Protein AF-A0ABD2NMY2-F1 (afdb_monomer_lite)

Structure (mmCIF, N/CA/C/O backbone):
data_AF-A0ABD2NMY2-F1
#
_entry.id   AF-A0ABD2NMY2-F1
#
loop_
_atom_site.group_PDB
_atom_site.id
_atom_site.type_symbol
_atom_site.label_atom_id
_atom_site.label_alt_id
_atom_site.label_comp_id
_atom_site.label_asym_id
_atom_site.label_entity_id
_atom_site.label_seq_id
_atom_site.pdbx_PDB_ins_code
_atom_site.Cartn_x
_atom_site.Cartn_y
_atom_site.Cartn_z
_atom_site.occupancy
_atom_site.B_iso_or_equiv
_atom_site.auth_seq_id
_atom_site.auth_comp_id
_atom_site.auth_asym_id
_atom_site.auth_atom_id
_atom_site.pdbx_PDB_model_num
ATOM 1 N N . MET A 1 1 ? 7.199 -6.694 5.967 1.00 90.06 1 MET A N 1
ATOM 2 C CA . MET A 1 1 ? 6.811 -5.860 7.119 1.00 90.06 1 MET A CA 1
ATOM 3 C C . MET A 1 1 ? 5.355 -6.122 7.453 1.00 90.06 1 MET A C 1
ATOM 5 O O . MET A 1 1 ? 4.578 -6.347 6.533 1.00 90.06 1 MET A O 1
ATOM 9 N N . CYS A 1 2 ? 4.999 -6.107 8.736 1.00 94.06 2 CYS A N 1
ATOM 10 C CA . CYS A 1 2 ? 3.601 -6.186 9.160 1.00 94.06 2 CYS A CA 1
ATOM 11 C C . CYS A 1 2 ? 3.061 -4.772 9.392 1.00 94.06 2 CYS A C 1
ATOM 13 O O . CYS A 1 2 ? 3.765 -3.955 9.986 1.00 94.06 2 CYS A O 1
ATOM 15 N N . VAL A 1 3 ? 1.845 -4.497 8.932 1.00 94.62 3 VAL A N 1
ATOM 16 C CA . VAL A 1 3 ? 1.207 -3.177 9.001 1.00 94.62 3 VAL A CA 1
ATOM 17 C C . VAL A 1 3 ? -0.121 -3.301 9.737 1.00 94.62 3 VAL A C 1
ATOM 19 O O . VAL A 1 3 ? -0.862 -4.259 9.532 1.00 94.62 3 VAL A O 1
ATOM 22 N N . LEU A 1 4 ? -0.394 -2.346 10.621 1.00 94.44 4 LEU A N 1
ATOM 23 C CA . LEU A 1 4 ? -1.688 -2.195 11.272 1.00 94.44 4 LEU A CA 1
ATOM 24 C C . LEU A 1 4 ? -2.001 -0.706 11.349 1.00 94.44 4 LEU A C 1
ATOM 26 O O . LEU A 1 4 ? -1.320 0.022 12.074 1.00 94.44 4 LEU A O 1
ATOM 30 N N . PHE A 1 5 ? -3.026 -0.269 10.630 1.00 93.06 5 PHE A N 1
ATOM 31 C CA . PHE A 1 5 ? -3.571 1.071 10.795 1.00 93.06 5 PHE A CA 1
ATOM 32 C C . PHE A 1 5 ? -4.859 1.014 11.605 1.00 93.06 5 PHE A C 1
ATOM 34 O O . PHE A 1 5 ? -5.707 0.158 11.343 1.00 93.06 5 PHE A O 1
ATOM 41 N N . PRO A 1 6 ? -5.030 1.904 12.597 1.00 92.25 6 PRO A N 1
ATOM 42 C CA . PRO A 1 6 ? -6.319 2.048 13.244 1.00 92.25 6 PRO A CA 1
ATOM 43 C C . PRO A 1 6 ? -7.352 2.580 12.228 1.00 92.25 6 PRO A C 1
ATOM 45 O O . PRO A 1 6 ? -6.978 3.338 11.330 1.00 92.25 6 PRO A O 1
ATOM 48 N N . PRO A 1 7 ? -8.645 2.233 12.367 1.00 87.75 7 PRO A N 1
ATOM 49 C CA . PRO A 1 7 ? -9.697 2.714 11.465 1.00 87.75 7 PRO A CA 1
ATOM 50 C C . PRO A 1 7 ? -9.818 4.241 11.372 1.00 87.75 7 PRO A C 1
ATOM 52 O O . PRO A 1 7 ? -10.335 4.759 10.390 1.00 87.75 7 PRO A O 1
ATOM 55 N N . ASP A 1 8 ? -9.360 4.958 12.398 1.00 89.06 8 ASP A N 1
ATOM 56 C CA . ASP A 1 8 ? -9.360 6.415 12.516 1.00 89.06 8 ASP A CA 1
ATOM 57 C C . ASP A 1 8 ? -7.948 7.016 12.401 1.00 89.06 8 ASP A C 1
ATOM 59 O O . ASP A 1 8 ? -7.656 8.060 12.995 1.00 89.06 8 ASP A O 1
ATOM 63 N N . ILE A 1 9 ? -7.054 6.363 11.644 1.00 90.75 9 ILE A N 1
ATOM 64 C CA . ILE A 1 9 ? -5.721 6.904 11.366 1.00 90.75 9 ILE A CA 1
ATOM 65 C C . ILE A 1 9 ? -5.826 8.324 10.799 1.00 90.75 9 ILE A C 1
ATOM 67 O O . ILE A 1 9 ? -6.599 8.614 9.886 1.00 90.75 9 ILE A O 1
ATOM 71 N N . LYS A 1 10 ? -5.037 9.240 11.360 1.00 90.94 10 LYS A N 1
ATOM 72 C CA . LYS A 1 10 ? -5.000 10.627 10.895 1.00 90.94 10 LYS A CA 1
ATOM 73 C C . LYS A 1 10 ? -4.226 10.700 9.586 1.00 90.94 10 LYS A C 1
ATOM 75 O O . LYS A 1 10 ? -3.159 10.097 9.484 1.00 90.94 10 LYS A O 1
ATOM 80 N N . SER A 1 11 ? -4.682 11.531 8.646 1.00 90.00 11 SER A N 1
ATOM 81 C CA . SER A 1 11 ? -4.021 11.697 7.343 1.00 90.00 11 SER A CA 1
ATOM 82 C C . SER A 1 11 ? -2.529 12.006 7.478 1.00 90.00 11 SER A C 1
ATOM 84 O O . SER A 1 11 ? -1.717 11.393 6.805 1.00 90.00 11 SER A O 1
ATOM 86 N N . ASN A 1 12 ? -2.130 12.873 8.416 1.00 92.31 12 ASN A N 1
ATOM 87 C CA . ASN A 1 12 ? -0.713 13.193 8.617 1.00 92.31 12 ASN A CA 1
ATOM 88 C C . ASN A 1 12 ? 0.129 11.982 9.060 1.00 92.31 12 ASN A C 1
ATOM 90 O O . ASN A 1 12 ? 1.268 11.838 8.621 1.00 92.31 12 ASN A O 1
ATOM 94 N N . ASP A 1 13 ? -0.415 11.117 9.919 1.00 93.31 13 ASP A N 1
ATOM 95 C CA . ASP A 1 13 ? 0.285 9.912 10.383 1.00 93.31 13 ASP A CA 1
ATOM 96 C C . ASP A 1 13 ? 0.390 8.882 9.250 1.00 93.31 13 ASP A C 1
ATOM 98 O O . ASP A 1 13 ? 1.432 8.250 9.078 1.00 93.31 13 ASP A O 1
ATOM 102 N N . PHE A 1 14 ? -0.664 8.771 8.436 1.00 92.38 14 PHE A N 1
ATOM 103 C CA . PHE A 1 14 ? -0.681 7.950 7.230 1.00 92.38 14 PHE A CA 1
ATOM 104 C C . PHE A 1 14 ? 0.369 8.409 6.206 1.00 92.38 14 PHE A C 1
ATOM 106 O O . PHE A 1 14 ? 1.211 7.613 5.803 1.00 92.38 14 PHE A O 1
ATOM 113 N N . LEU A 1 15 ? 0.390 9.698 5.853 1.00 93.69 15 LEU A N 1
ATOM 114 C CA . LEU A 1 15 ? 1.367 10.263 4.914 1.00 93.69 15 LEU A CA 1
ATOM 115 C C . LEU A 1 15 ? 2.801 10.126 5.432 1.00 93.69 15 LEU A C 1
ATOM 117 O O . LEU A 1 15 ? 3.682 9.668 4.710 1.00 93.69 15 LEU A O 1
ATOM 121 N N . THR A 1 16 ? 3.019 10.406 6.720 1.00 95.88 16 THR A N 1
ATOM 122 C CA . THR A 1 16 ? 4.330 10.215 7.356 1.00 95.88 16 THR A CA 1
ATOM 123 C C . THR A 1 16 ? 4.802 8.763 7.240 1.00 95.88 16 THR A C 1
ATOM 125 O O . THR A 1 16 ? 5.985 8.514 7.009 1.00 95.88 16 THR A O 1
ATOM 128 N N . TYR A 1 17 ? 3.898 7.792 7.393 1.00 95.50 17 TYR A N 1
ATOM 129 C CA . TYR A 1 17 ? 4.227 6.386 7.186 1.00 95.50 17 TYR A CA 1
ATOM 130 C C . TYR A 1 17 ? 4.639 6.104 5.731 1.00 95.50 17 TYR A C 1
ATOM 132 O O . TYR A 1 17 ? 5.669 5.461 5.521 1.00 95.50 17 TYR A O 1
ATOM 140 N N . LEU A 1 18 ? 3.889 6.595 4.736 1.00 95.62 18 LEU A N 1
ATOM 141 C CA . LEU A 1 18 ? 4.213 6.391 3.316 1.00 95.62 18 LEU A CA 1
ATOM 142 C C . LEU A 1 18 ? 5.588 6.975 2.953 1.00 95.62 18 LEU A C 1
ATOM 144 O O . LEU A 1 18 ? 6.390 6.301 2.298 1.00 95.62 18 LEU A O 1
ATOM 148 N N . ASP A 1 19 ? 5.906 8.172 3.449 1.00 97.00 19 ASP A N 1
ATOM 149 C CA . ASP A 1 19 ? 7.202 8.830 3.242 1.00 97.00 19 ASP A CA 1
ATOM 150 C C . ASP A 1 19 ? 8.360 8.038 3.862 1.00 97.00 19 ASP A C 1
ATOM 152 O O . ASP A 1 19 ? 9.420 7.858 3.251 1.00 97.00 19 ASP A O 1
ATOM 156 N N . GLN A 1 20 ? 8.162 7.531 5.083 1.00 96.81 20 GLN A N 1
ATOM 157 C CA . GLN A 1 20 ? 9.161 6.721 5.780 1.00 96.81 20 GLN A CA 1
ATOM 158 C C . GLN A 1 20 ? 9.416 5.394 5.067 1.00 96.81 20 GLN A C 1
ATOM 160 O O . GLN A 1 20 ? 10.570 4.976 4.948 1.00 96.81 20 GLN A O 1
ATOM 165 N N . VAL A 1 21 ? 8.360 4.734 4.584 1.00 96.81 21 VAL A N 1
ATOM 166 C CA . VAL A 1 21 ? 8.486 3.487 3.825 1.00 96.81 21 VAL A CA 1
ATOM 167 C C . VAL A 1 21 ? 9.205 3.730 2.504 1.00 96.81 21 VAL A C 1
ATOM 169 O O . VAL A 1 21 ? 10.147 3.001 2.198 1.00 96.81 21 VAL A O 1
ATOM 172 N N . THR A 1 22 ? 8.829 4.780 1.774 1.00 97.19 22 THR A N 1
ATOM 173 C CA . THR A 1 22 ? 9.482 5.161 0.513 1.00 97.19 22 THR A CA 1
ATOM 174 C C . THR A 1 22 ? 10.971 5.414 0.734 1.00 97.19 22 THR A C 1
ATOM 176 O O . THR A 1 22 ? 11.814 4.764 0.123 1.00 97.19 22 THR A O 1
ATOM 179 N N . SER A 1 23 ? 11.312 6.242 1.725 1.00 97.88 23 SER A N 1
ATOM 180 C CA . SER A 1 23 ? 12.707 6.522 2.087 1.00 97.88 23 SER A CA 1
ATOM 181 C C . SER A 1 23 ? 13.478 5.254 2.475 1.00 97.88 23 SER A C 1
ATOM 183 O O . SER A 1 23 ? 14.663 5.108 2.176 1.00 97.88 23 SER A O 1
ATOM 185 N N . PHE A 1 24 ? 12.825 4.310 3.159 1.00 96.44 24 PHE A N 1
ATOM 186 C CA . PHE A 1 24 ? 13.436 3.039 3.536 1.00 96.44 24 PHE A CA 1
ATOM 187 C C . PHE A 1 24 ? 13.710 2.130 2.326 1.00 96.44 24 PHE A C 1
ATOM 189 O O . PHE A 1 24 ? 14.750 1.459 2.304 1.00 96.44 24 PHE A O 1
ATOM 196 N N . MET A 1 25 ? 12.802 2.108 1.347 1.00 97.25 25 MET A N 1
ATOM 197 C CA . MET A 1 25 ? 12.932 1.346 0.103 1.00 97.25 25 MET A CA 1
ATOM 198 C C . MET A 1 25 ? 13.977 1.959 -0.836 1.00 97.25 25 MET A C 1
ATOM 200 O O . MET A 1 25 ? 14.791 1.220 -1.386 1.00 97.25 25 MET A O 1
ATOM 204 N N . ASP A 1 26 ? 14.048 3.288 -0.930 1.00 97.06 26 ASP A N 1
ATOM 205 C CA . ASP A 1 26 ? 15.047 4.007 -1.737 1.00 97.06 26 ASP A CA 1
ATOM 206 C C . ASP A 1 26 ? 16.488 3.694 -1.306 1.00 97.06 26 ASP A C 1
ATOM 208 O O . ASP A 1 26 ? 17.408 3.630 -2.123 1.00 97.06 26 ASP A O 1
ATOM 212 N N . LEU A 1 27 ? 16.701 3.426 -0.014 1.00 97.75 27 LEU A N 1
ATOM 213 C CA . LEU A 1 27 ? 17.997 2.995 0.516 1.00 97.75 27 LEU A CA 1
ATOM 214 C C . LEU A 1 27 ? 18.363 1.545 0.138 1.00 97.75 27 LEU A C 1
ATOM 216 O O . LEU A 1 27 ? 19.481 1.108 0.418 1.00 97.75 27 LEU A O 1
ATOM 220 N N . ARG A 1 28 ? 17.429 0.780 -0.440 1.00 96.94 28 ARG A N 1
ATOM 221 C CA . ARG A 1 28 ? 17.525 -0.664 -0.719 1.00 96.94 28 ARG A CA 1
ATOM 222 C C . ARG A 1 28 ? 16.861 -1.031 -2.061 1.00 96.94 28 ARG A C 1
ATOM 224 O O . ARG A 1 28 ? 15.981 -1.889 -2.101 1.00 96.94 28 ARG A O 1
ATOM 231 N N . PRO A 1 29 ? 17.302 -0.446 -3.187 1.00 95.00 29 PRO A N 1
ATOM 232 C CA . PRO A 1 29 ? 16.608 -0.585 -4.472 1.00 95.00 29 PRO A CA 1
ATOM 233 C C . PRO A 1 29 ? 16.645 -2.004 -5.066 1.00 95.00 29 PRO A C 1
ATOM 235 O O . PRO A 1 29 ? 15.895 -2.300 -5.989 1.00 95.00 29 PRO A O 1
ATOM 238 N N . ALA A 1 30 ? 17.529 -2.880 -4.576 1.00 95.62 30 ALA A N 1
ATOM 239 C CA . ALA A 1 30 ? 17.646 -4.264 -5.039 1.00 95.62 30 ALA A CA 1
ATOM 240 C C . ALA A 1 30 ? 16.857 -5.269 -4.179 1.00 95.62 30 ALA A C 1
ATOM 242 O O . ALA A 1 30 ? 16.798 -6.450 -4.526 1.00 95.62 30 ALA A O 1
ATOM 243 N N . ASP A 1 31 ? 16.282 -4.823 -3.060 1.00 96.81 31 ASP A N 1
ATOM 244 C CA . ASP A 1 31 ? 15.583 -5.705 -2.136 1.00 96.81 31 ASP A CA 1
ATOM 245 C C . ASP A 1 31 ? 14.141 -5.959 -2.591 1.00 96.81 31 ASP A C 1
ATOM 247 O O . ASP A 1 31 ? 13.468 -5.125 -3.204 1.00 96.81 31 ASP A O 1
ATOM 251 N N . MET A 1 32 ? 13.647 -7.144 -2.241 1.00 96.44 32 MET A N 1
ATOM 252 C CA . MET A 1 32 ? 12.245 -7.506 -2.406 1.00 96.44 32 MET A CA 1
ATOM 253 C C . MET A 1 32 ? 11.501 -7.214 -1.108 1.00 96.44 32 MET A C 1
ATOM 255 O O . MET A 1 32 ? 11.873 -7.697 -0.035 1.00 96.44 32 MET A O 1
ATOM 259 N N . PHE A 1 33 ? 10.418 -6.458 -1.213 1.00 97.00 33 PHE A N 1
ATOM 260 C CA . PHE A 1 33 ? 9.581 -6.068 -0.098 1.00 97.00 33 PHE A CA 1
ATOM 261 C C . PHE A 1 33 ? 8.208 -6.715 -0.195 1.00 97.00 33 PHE A C 1
ATOM 263 O O . PHE A 1 33 ? 7.592 -6.805 -1.257 1.00 97.00 33 PHE A O 1
ATOM 270 N N . VAL A 1 34 ? 7.721 -7.147 0.964 1.00 96.25 34 VAL A N 1
ATOM 271 C CA . VAL A 1 34 ? 6.358 -7.630 1.159 1.00 96.25 34 VAL A CA 1
ATOM 272 C C . VAL A 1 34 ? 5.807 -6.935 2.396 1.00 96.25 34 VAL A C 1
ATOM 274 O O . VAL A 1 34 ? 6.400 -7.038 3.473 1.00 96.25 34 VAL A O 1
ATOM 277 N N . PHE A 1 35 ? 4.692 -6.230 2.257 1.00 96.44 35 PHE A N 1
ATOM 278 C CA . PHE A 1 35 ? 3.952 -5.593 3.341 1.00 96.44 35 PHE A CA 1
ATOM 279 C C . PHE A 1 35 ? 2.617 -6.305 3.489 1.00 96.44 35 PHE A C 1
ATOM 281 O O . PHE A 1 35 ? 1.907 -6.503 2.508 1.00 96.44 35 PHE A O 1
ATOM 288 N N . VAL A 1 36 ? 2.292 -6.721 4.708 1.00 95.50 36 VAL A N 1
ATOM 289 C CA . VAL A 1 36 ? 1.067 -7.472 4.993 1.00 95.50 36 VAL A CA 1
ATOM 290 C C . VAL A 1 36 ? 0.396 -6.942 6.239 1.00 95.50 36 VAL A C 1
ATOM 292 O O . VAL A 1 36 ? 1.076 -6.604 7.206 1.00 95.50 36 VAL A O 1
ATOM 295 N N . GLY A 1 37 ? -0.927 -6.929 6.250 1.00 94.12 37 GLY A N 1
ATOM 296 C CA . GLY A 1 37 ? -1.701 -6.687 7.461 1.00 94.12 37 GLY A CA 1
ATOM 297 C C . GLY A 1 37 ? -2.949 -5.871 7.196 1.00 94.12 37 GLY A C 1
ATOM 298 O O . GLY A 1 37 ? -3.360 -5.736 6.046 1.00 94.12 37 GLY A O 1
ATOM 299 N N . ASP A 1 38 ? -3.535 -5.355 8.270 1.00 93.81 38 ASP A N 1
ATOM 300 C CA . ASP A 1 38 ? -4.804 -4.638 8.243 1.00 93.81 38 ASP A CA 1
ATOM 301 C C . ASP A 1 38 ? -4.552 -3.135 8.092 1.00 93.81 38 ASP A C 1
ATOM 303 O O . ASP A 1 38 ? -4.083 -2.458 9.011 1.00 93.81 38 ASP A O 1
ATOM 307 N N . PHE A 1 39 ? -4.832 -2.616 6.901 1.00 92.88 39 PHE A N 1
ATOM 308 C CA . PHE A 1 39 ? -4.646 -1.206 6.583 1.00 92.88 39 PHE A CA 1
ATOM 309 C C . PHE A 1 39 ? -5.894 -0.381 6.921 1.00 92.88 39 PHE A C 1
ATOM 311 O O . PHE A 1 39 ? -5.811 0.840 6.937 1.00 92.88 39 PHE A O 1
ATOM 318 N N . ASN A 1 40 ? -7.054 -1.003 7.164 1.00 91.19 40 ASN A N 1
ATOM 319 C CA . ASN A 1 40 ? -8.322 -0.309 7.418 1.00 91.19 40 ASN A C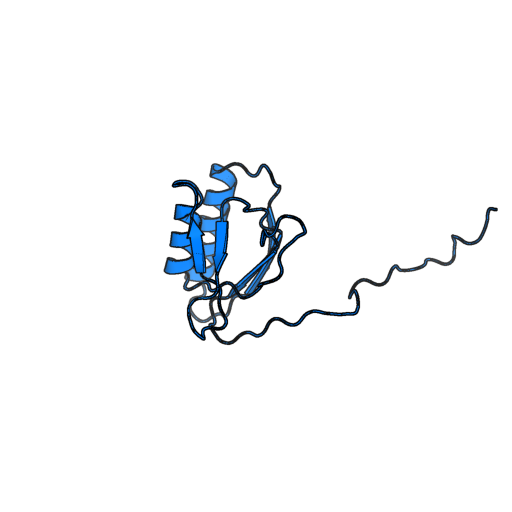A 1
ATOM 320 C C . ASN A 1 40 ? -8.685 0.820 6.416 1.00 91.19 40 ASN A C 1
ATOM 322 O O . ASN A 1 40 ? -9.483 1.702 6.731 1.00 91.19 40 ASN A O 1
ATOM 326 N N . LEU A 1 41 ? -8.164 0.782 5.182 1.00 87.06 41 LEU A N 1
ATOM 327 C CA . LEU A 1 41 ? -8.441 1.782 4.142 1.00 87.06 41 LEU A CA 1
ATOM 328 C C . LEU A 1 41 ? -9.743 1.422 3.409 1.00 87.06 41 LEU A C 1
ATOM 330 O O . LEU A 1 41 ? -9.745 0.713 2.404 1.00 87.06 41 LEU A O 1
ATOM 334 N N . ASN A 1 42 ? -10.871 1.875 3.950 1.00 84.25 42 ASN A N 1
ATOM 335 C CA . ASN A 1 42 ? -12.221 1.520 3.491 1.00 84.25 42 ASN A CA 1
ATOM 336 C C . ASN A 1 42 ? -12.715 2.301 2.252 1.00 84.25 42 ASN A C 1
ATOM 338 O O . ASN A 1 42 ? -13.689 1.879 1.617 1.00 84.25 42 ASN A O 1
ATOM 342 N N . GLU A 1 43 ? -12.043 3.395 1.898 1.00 82.62 43 GLU A N 1
ATOM 343 C CA . GLU A 1 43 ? -12.357 4.262 0.749 1.00 82.62 43 GLU A CA 1
ATOM 344 C C . GLU A 1 43 ? -11.768 3.752 -0.581 1.00 82.62 43 GLU A C 1
ATOM 346 O O . GLU A 1 43 ? -12.015 4.337 -1.637 1.00 82.62 43 GLU A O 1
ATOM 351 N N . PHE A 1 44 ? -11.036 2.632 -0.562 1.00 80.75 44 PHE A N 1
ATOM 352 C CA . PHE A 1 44 ? -10.703 1.897 -1.780 1.00 80.75 44 PHE A CA 1
ATOM 353 C C . PHE A 1 44 ? -11.749 0.833 -2.073 1.00 80.75 44 PHE A C 1
ATOM 355 O O . PHE A 1 44 ? -12.197 0.095 -1.189 1.00 80.75 44 PHE A O 1
ATOM 362 N N . ASP A 1 45 ? -12.048 0.680 -3.355 1.00 84.50 45 ASP A N 1
ATOM 363 C CA . ASP A 1 45 ? -12.430 -0.619 -3.880 1.00 84.50 45 ASP A CA 1
ATOM 364 C C . ASP A 1 45 ? -11.253 -1.223 -4.634 1.00 84.50 45 ASP A C 1
ATOM 366 O O . ASP A 1 45 ? -10.499 -0.532 -5.304 1.00 84.50 45 ASP A O 1
ATOM 370 N N . TRP A 1 46 ? -11.082 -2.532 -4.514 1.00 88.44 46 TRP A N 1
ATOM 371 C CA . TRP A 1 46 ? -10.037 -3.267 -5.217 1.00 88.44 46 TRP A CA 1
ATOM 372 C C . TRP A 1 46 ? -10.688 -4.116 -6.293 1.00 88.44 46 TRP A C 1
ATOM 374 O O . TRP A 1 46 ? -11.679 -4.805 -6.020 1.00 88.44 46 TRP A O 1
ATOM 384 N N . TYR A 1 47 ? -10.157 -4.073 -7.507 1.00 87.88 47 TYR A N 1
ATOM 385 C CA . TYR A 1 47 ? -10.656 -4.867 -8.622 1.00 87.88 47 TYR A CA 1
ATOM 386 C C . TYR A 1 47 ? -9.506 -5.528 -9.367 1.00 87.88 47 TYR A C 1
ATOM 388 O O . TYR A 1 47 ? -8.397 -5.007 -9.423 1.00 87.88 47 TYR A O 1
ATOM 396 N N . GLN A 1 48 ? -9.781 -6.705 -9.914 1.00 86.69 48 GLN A N 1
ATOM 397 C CA . GLN A 1 48 ? -8.852 -7.389 -10.797 1.00 86.69 48 GLN A CA 1
ATOM 398 C C . GLN A 1 48 ? -9.093 -6.871 -12.212 1.00 86.69 48 GLN A C 1
ATOM 400 O O . GLN A 1 48 ? -10.233 -6.900 -12.683 1.00 86.69 48 GLN A O 1
ATOM 405 N N . ASP A 1 49 ? -8.042 -6.380 -12.864 1.00 82.50 49 ASP A N 1
ATOM 406 C CA . ASP A 1 49 ? -8.100 -5.968 -14.263 1.00 82.50 49 ASP A CA 1
ATOM 407 C C . ASP A 1 49 ? -7.484 -7.062 -15.145 1.00 82.50 49 ASP A C 1
ATOM 409 O O . ASP A 1 49 ? -6.329 -7.452 -14.978 1.00 82.50 49 ASP A O 1
ATOM 413 N N . GLY A 1 50 ? -8.280 -7.607 -16.064 1.00 81.00 50 GLY A N 1
ATOM 414 C CA . GLY A 1 50 ? -7.836 -8.648 -16.988 1.00 81.00 50 GLY A CA 1
ATOM 415 C C . GLY A 1 50 ? -7.371 -9.948 -16.315 1.00 81.00 50 GLY A C 1
ATOM 416 O O . GLY A 1 50 ? -8.091 -10.550 -15.518 1.00 81.00 50 GLY A O 1
ATOM 417 N N . SER A 1 51 ? -6.197 -10.433 -16.731 1.00 76.81 51 SER A N 1
ATOM 418 C CA . SER A 1 51 ? -5.606 -11.708 -16.295 1.00 76.81 51 SER A CA 1
ATOM 419 C C . SER A 1 51 ? -4.503 -11.557 -15.249 1.00 76.81 51 SER A C 1
ATOM 421 O O . SER A 1 51 ? -3.872 -12.556 -14.897 1.00 76.81 51 SER A O 1
ATOM 423 N N . ASP A 1 52 ? -4.234 -10.335 -14.797 1.00 79.69 52 ASP A N 1
ATOM 424 C CA . ASP A 1 52 ? -3.157 -10.078 -13.850 1.00 79.69 52 ASP A CA 1
ATOM 425 C C . ASP A 1 52 ? -3.511 -10.630 -12.462 1.00 79.69 52 ASP A C 1
ATOM 427 O O . ASP A 1 52 ? -4.681 -10.737 -12.086 1.00 79.69 52 ASP A O 1
ATOM 431 N N . SER A 1 53 ? -2.492 -11.049 -11.707 1.00 82.56 53 SER A N 1
ATOM 432 C CA . SER A 1 53 ? -2.673 -11.583 -10.351 1.00 82.56 53 SER A CA 1
ATOM 433 C C . SER A 1 53 ? -2.855 -10.499 -9.291 1.00 82.56 53 SER A C 1
ATOM 435 O O . SER A 1 53 ? -3.266 -10.818 -8.175 1.00 82.56 53 SER A O 1
ATOM 437 N N . ASP A 1 54 ? -2.518 -9.250 -9.613 1.00 88.31 54 ASP A N 1
ATOM 438 C CA . ASP A 1 54 ? -2.667 -8.115 -8.715 1.00 88.31 54 ASP A CA 1
ATOM 439 C C . ASP A 1 54 ? -4.026 -7.412 -8.860 1.00 88.31 54 ASP A C 1
ATOM 441 O O . ASP A 1 54 ? -4.722 -7.515 -9.871 1.00 88.31 54 ASP A O 1
ATOM 445 N N . LEU A 1 55 ? -4.414 -6.691 -7.811 1.00 89.38 55 LEU A N 1
ATOM 446 C CA . LEU A 1 55 ? -5.606 -5.860 -7.767 1.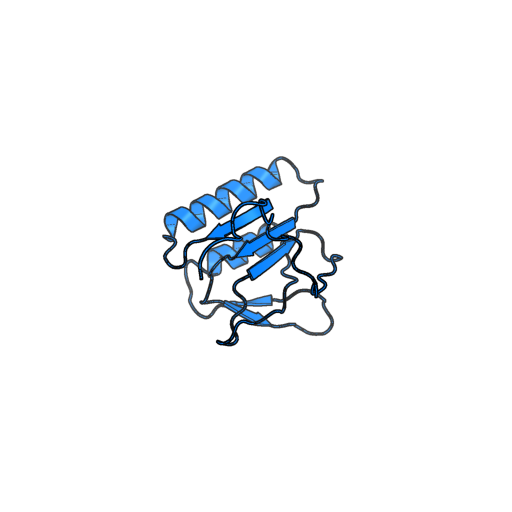00 89.38 55 LEU A CA 1
ATOM 447 C C . LEU A 1 55 ? -5.229 -4.392 -7.928 1.00 89.38 55 LEU A C 1
ATOM 449 O O . LEU A 1 55 ? -4.281 -3.896 -7.313 1.00 89.38 55 LEU A O 1
ATOM 453 N N . LYS A 1 56 ? -6.036 -3.675 -8.705 1.00 87.19 56 LYS A N 1
ATOM 454 C CA . LYS A 1 56 ? -5.942 -2.230 -8.869 1.00 87.19 56 LYS A CA 1
ATOM 455 C C . LYS A 1 56 ? -6.877 -1.523 -7.885 1.00 87.19 56 LYS A C 1
ATOM 457 O O . LYS A 1 56 ? -8.007 -1.985 -7.680 1.00 87.19 56 LYS A O 1
ATOM 462 N N . PRO A 1 57 ? -6.437 -0.409 -7.279 1.00 88.00 57 PRO A N 1
ATOM 463 C CA . PRO A 1 57 ? -7.314 0.433 -6.489 1.00 88.00 57 PRO A CA 1
ATOM 464 C C . PRO A 1 57 ? -8.251 1.227 -7.411 1.00 88.00 57 PRO A C 1
ATOM 466 O O . PRO A 1 57 ? -7.845 1.786 -8.428 1.00 88.00 57 PRO A O 1
ATOM 469 N N . SER A 1 58 ? -9.519 1.294 -7.033 1.00 83.25 58 SER A N 1
ATOM 470 C CA . SER A 1 58 ? -10.515 2.246 -7.504 1.00 83.25 58 SER A CA 1
ATOM 471 C C . SER A 1 58 ? -10.734 3.233 -6.369 1.00 83.25 58 SER A C 1
ATOM 473 O O . SER A 1 58 ? -11.320 2.886 -5.341 1.00 83.25 58 SER A O 1
ATOM 475 N N . VAL A 1 59 ? -10.213 4.443 -6.541 1.00 75.69 59 VAL A N 1
ATOM 476 C CA . VAL A 1 59 ? -10.305 5.513 -5.548 1.00 75.69 59 VAL A CA 1
ATOM 477 C C . VAL A 1 59 ? -11.710 6.111 -5.589 1.00 75.69 59 VAL A C 1
ATOM 479 O O . VAL A 1 59 ? -12.169 6.527 -6.652 1.00 75.69 59 VAL A O 1
ATOM 482 N N . LEU A 1 60 ? -12.407 6.132 -4.450 1.00 68.12 60 LEU A N 1
ATOM 483 C CA . LEU A 1 60 ? -13.741 6.736 -4.336 1.00 68.12 60 LEU A CA 1
ATOM 484 C C . LEU A 1 60 ? -13.694 8.210 -3.885 1.00 68.12 60 LEU A C 1
ATOM 486 O O . LEU A 1 60 ? -14.681 8.923 -4.063 1.00 68.12 60 LEU A O 1
ATOM 490 N N . SER A 1 61 ? -12.567 8.675 -3.325 1.00 66.44 61 SER A N 1
ATOM 491 C CA . SER A 1 61 ? -12.383 10.025 -2.767 1.00 66.44 61 SER A CA 1
ATOM 492 C C . SER A 1 61 ? -10.957 10.573 -2.971 1.00 66.44 61 SER A C 1
ATOM 494 O O . SER A 1 61 ? -9.986 9.828 -2.931 1.00 66.44 61 SER A O 1
ATOM 496 N N . GLU A 1 62 ? -10.817 11.883 -3.215 1.00 66.88 62 GLU A N 1
ATOM 497 C CA . GLU A 1 62 ? -9.603 12.465 -3.827 1.00 66.88 62 GLU A CA 1
ATOM 498 C C . GLU A 1 62 ? -8.390 12.719 -2.884 1.00 66.88 62 GLU A C 1
ATOM 500 O O . GLU A 1 62 ? -7.327 13.059 -3.392 1.00 66.88 62 GLU A O 1
ATOM 505 N N . ASP A 1 63 ? -8.462 12.499 -1.558 1.00 65.19 63 ASP A N 1
ATOM 506 C CA . ASP A 1 63 ? -7.337 12.685 -0.594 1.00 65.19 63 ASP A CA 1
ATOM 507 C C . ASP A 1 63 ? -7.690 12.031 0.772 1.00 65.19 63 ASP A C 1
ATOM 509 O O . ASP A 1 63 ? -8.849 12.170 1.187 1.00 65.19 63 ASP A O 1
ATOM 513 N N . PRO A 1 64 ? -6.808 11.290 1.496 1.00 65.00 64 PRO A N 1
ATOM 514 C CA . PRO A 1 64 ? -5.389 10.937 1.249 1.00 65.00 64 PRO A CA 1
ATOM 515 C C . PRO A 1 64 ? -5.199 9.641 0.448 1.00 65.00 64 PRO A C 1
ATOM 517 O O . PRO A 1 64 ? -4.131 9.028 0.412 1.00 65.00 64 PRO A O 1
ATOM 520 N N . TYR A 1 65 ? -6.271 9.161 -0.172 1.00 76.19 65 TYR A N 1
ATOM 521 C CA . TYR A 1 65 ? -6.282 7.884 -0.874 1.00 76.19 65 TYR A CA 1
ATOM 522 C C . TYR A 1 65 ? -5.546 7.949 -2.218 1.00 76.19 65 TYR A C 1
ATOM 524 O O . TYR A 1 65 ? -4.961 6.951 -2.638 1.00 76.19 65 TYR A O 1
ATOM 532 N N . THR A 1 66 ? -5.485 9.133 -2.833 1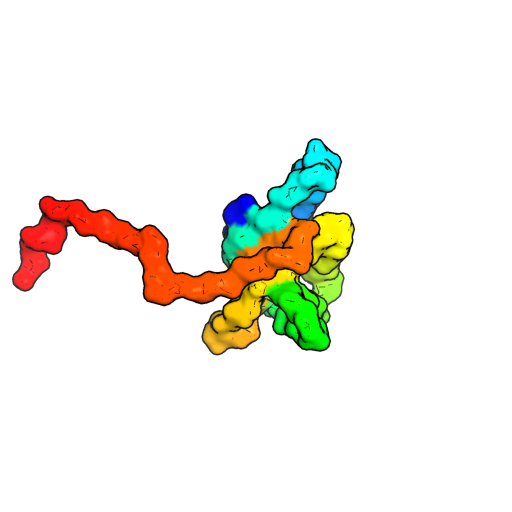.00 84.50 66 THR A N 1
ATOM 533 C CA . THR A 1 66 ? -4.635 9.405 -4.001 1.00 84.50 66 THR A CA 1
ATOM 534 C C . THR A 1 66 ? -3.149 9.255 -3.659 1.00 84.50 66 THR A C 1
ATOM 536 O O . THR A 1 66 ? -2.428 8.573 -4.388 1.00 84.50 66 THR A O 1
ATOM 539 N N . ASP A 1 67 ? -2.703 9.752 -2.499 1.00 88.81 67 ASP A N 1
ATOM 540 C CA . ASP A 1 67 ? -1.300 9.634 -2.069 1.00 88.81 67 ASP A CA 1
ATOM 541 C C . ASP A 1 67 ? -0.869 8.176 -1.893 1.00 88.81 67 ASP A C 1
ATOM 543 O O . ASP A 1 67 ? 0.264 7.803 -2.188 1.00 88.81 67 ASP A O 1
ATOM 547 N N . PHE A 1 68 ? -1.784 7.307 -1.461 1.00 90.88 68 PHE A N 1
ATOM 548 C CA . PHE A 1 68 ? -1.511 5.875 -1.390 1.00 90.88 68 PHE A CA 1
ATOM 549 C C . PHE A 1 68 ? -1.342 5.239 -2.771 1.00 90.88 68 PHE A C 1
ATOM 551 O O . PHE A 1 68 ? -0.488 4.367 -2.953 1.00 90.88 68 PHE A O 1
ATOM 558 N N . THR A 1 69 ? -2.165 5.643 -3.745 1.00 89.94 69 THR A N 1
ATOM 559 C CA . THR A 1 69 ? -2.035 5.147 -5.118 1.00 89.94 69 THR A CA 1
ATOM 560 C C . THR A 1 69 ? -0.746 5.633 -5.764 1.00 89.94 69 THR A C 1
ATOM 562 O O . THR A 1 69 ? -0.061 4.833 -6.405 1.00 89.94 69 THR A O 1
ATOM 565 N N . ASP A 1 70 ? -0.354 6.879 -5.501 1.00 92.00 70 ASP A N 1
ATOM 566 C CA . ASP A 1 70 ? 0.913 7.451 -5.954 1.00 92.00 70 ASP A CA 1
ATOM 567 C C . ASP A 1 70 ? 2.101 6.759 -5.284 1.00 92.00 70 ASP A C 1
ATOM 569 O O . ASP A 1 70 ? 3.048 6.360 -5.963 1.00 92.00 70 ASP A O 1
ATOM 573 N N . PHE A 1 71 ? 2.020 6.509 -3.975 1.00 94.50 71 PHE A N 1
ATOM 574 C CA . PHE A 1 71 ? 2.992 5.705 -3.237 1.00 94.50 71 PHE A CA 1
ATOM 575 C C . PHE A 1 71 ? 3.163 4.320 -3.867 1.00 94.50 71 PHE A C 1
ATOM 577 O O . PHE A 1 71 ? 4.294 3.865 -4.065 1.00 94.50 71 PHE A O 1
ATOM 584 N N . CYS A 1 72 ? 2.056 3.647 -4.195 1.00 94.06 72 CYS A N 1
ATOM 585 C CA . CYS A 1 72 ? 2.096 2.321 -4.797 1.00 94.06 72 CYS A CA 1
ATOM 586 C C . CYS A 1 72 ? 2.712 2.363 -6.200 1.00 94.06 72 CYS A C 1
ATOM 588 O O . CYS A 1 72 ? 3.563 1.533 -6.511 1.00 94.06 72 CYS A O 1
ATOM 590 N N . ALA A 1 73 ? 2.345 3.344 -7.027 1.00 93.75 73 ALA A N 1
ATOM 591 C CA . ALA A 1 73 ? 2.915 3.517 -8.358 1.00 93.75 73 ALA A CA 1
ATOM 592 C C . ALA A 1 73 ? 4.423 3.815 -8.302 1.00 93.75 73 ALA A C 1
ATOM 594 O O . ALA A 1 73 ? 5.204 3.164 -8.997 1.00 93.75 73 ALA A O 1
ATOM 595 N N . TYR A 1 74 ? 4.842 4.747 -7.441 1.00 96.06 74 TYR A N 1
ATOM 596 C CA . TYR A 1 74 ? 6.242 5.141 -7.277 1.00 96.06 74 TYR A CA 1
ATOM 597 C C . TYR A 1 74 ? 7.113 3.970 -6.805 1.00 96.06 74 TYR A C 1
ATOM 599 O O . TYR A 1 74 ? 8.153 3.684 -7.395 1.00 96.06 74 TYR A O 1
ATOM 607 N N . ASN A 1 75 ? 6.655 3.236 -5.788 1.00 95.94 75 ASN A N 1
ATOM 608 C CA . ASN A 1 75 ? 7.398 2.120 -5.198 1.00 95.94 75 ASN A CA 1
ATOM 609 C C . ASN A 1 75 ? 7.184 0.779 -5.931 1.00 95.94 75 ASN A C 1
ATOM 611 O O . ASN A 1 75 ? 7.655 -0.259 -5.462 1.00 95.94 75 ASN A O 1
ATOM 615 N N . SER A 1 76 ? 6.479 0.783 -7.071 1.00 95.12 76 SER A N 1
ATOM 616 C CA . SER A 1 76 ? 6.098 -0.423 -7.825 1.00 95.12 76 SER A CA 1
ATOM 617 C C . SER A 1 76 ? 5.379 -1.475 -6.970 1.00 95.12 76 SER A C 1
ATOM 619 O O . SER A 1 76 ? 5.611 -2.668 -7.131 1.00 95.12 76 SER A O 1
ATOM 621 N N . MET A 1 77 ? 4.526 -1.046 -6.038 1.00 95.31 77 MET A N 1
ATOM 622 C CA . MET A 1 77 ? 3.800 -1.926 -5.126 1.00 95.31 77 MET A CA 1
ATOM 623 C C . MET A 1 77 ? 2.505 -2.437 -5.761 1.00 95.31 77 MET A C 1
ATOM 625 O O . MET A 1 77 ? 1.629 -1.664 -6.143 1.00 95.31 77 MET A O 1
ATOM 629 N N . PHE A 1 78 ? 2.362 -3.755 -5.792 1.00 94.88 78 PHE A N 1
ATOM 630 C CA . PHE A 1 78 ? 1.195 -4.473 -6.296 1.00 94.88 78 PHE A CA 1
ATOM 631 C C . PHE A 1 78 ? 0.434 -5.119 -5.136 1.00 94.88 78 PHE A C 1
ATOM 633 O O . PHE A 1 78 ? 1.063 -5.628 -4.207 1.00 94.88 78 PHE A O 1
ATOM 640 N N . GLN A 1 79 ? -0.899 -5.120 -5.182 1.00 94.44 79 GLN A N 1
ATOM 641 C CA . GLN A 1 79 ? -1.760 -5.719 -4.158 1.00 94.44 79 GLN A CA 1
ATOM 642 C C . GLN A 1 79 ? -2.213 -7.116 -4.603 1.00 94.44 79 GLN A C 1
ATOM 644 O O . GLN A 1 79 ? -2.714 -7.248 -5.707 1.00 94.44 79 GLN A O 1
ATOM 649 N N . PHE A 1 80 ? -2.087 -8.149 -3.761 1.00 94.44 80 PHE A N 1
ATOM 650 C CA . PHE A 1 80 ? -2.411 -9.540 -4.142 1.00 94.44 80 PHE A CA 1
ATOM 651 C C . PHE A 1 80 ? -3.524 -10.204 -3.322 1.00 94.44 80 PHE A C 1
ATOM 653 O O . PHE A 1 80 ? -3.879 -11.357 -3.573 1.00 94.44 80 PHE A O 1
ATOM 660 N N . ASN A 1 81 ? -4.059 -9.535 -2.300 1.00 91.25 81 ASN A N 1
ATOM 661 C CA . ASN A 1 81 ? -5.094 -10.122 -1.455 1.00 91.25 81 ASN A CA 1
ATOM 662 C C . ASN A 1 81 ? -6.501 -9.748 -1.935 1.00 91.25 81 ASN A C 1
ATOM 664 O O . ASN A 1 81 ? -6.970 -8.641 -1.699 1.00 91.25 81 ASN A O 1
ATOM 668 N N . GLY A 1 82 ? -7.216 -10.700 -2.534 1.00 88.12 82 GLY A N 1
ATOM 669 C CA . GLY A 1 82 ? -8.612 -10.522 -2.961 1.00 88.12 82 GLY A CA 1
ATOM 670 C C . GLY A 1 82 ? -9.673 -10.817 -1.900 1.00 88.12 82 GLY A C 1
ATOM 671 O O . GLY A 1 82 ? -10.863 -10.810 -2.217 1.00 88.12 82 GLY A O 1
ATOM 672 N N . VAL A 1 83 ? -9.284 -11.129 -0.659 1.00 89.44 83 VAL A N 1
ATOM 673 C CA . VAL A 1 83 ? -10.236 -11.534 0.383 1.00 89.44 83 VAL A CA 1
ATOM 674 C C . VAL A 1 83 ? -11.041 -10.328 0.870 1.00 89.44 83 VAL A C 1
ATOM 676 O O . VAL A 1 83 ? -10.504 -9.395 1.461 1.00 89.44 83 VAL A O 1
ATOM 679 N N . ARG A 1 84 ? -12.356 -10.376 0.640 1.00 90.44 84 ARG A N 1
ATOM 680 C CA . ARG A 1 84 ? -13.313 -9.356 1.085 1.00 90.44 84 ARG A CA 1
ATOM 681 C C . ARG A 1 84 ? -13.919 -9.721 2.438 1.00 90.44 84 ARG A C 1
ATOM 683 O O . ARG A 1 84 ? -14.236 -10.883 2.693 1.00 90.44 84 ARG A O 1
ATOM 690 N N . ASN A 1 85 ? -14.131 -8.715 3.279 1.00 89.00 85 ASN A N 1
ATOM 691 C CA . ASN A 1 85 ? -14.878 -8.841 4.526 1.00 89.00 85 ASN A CA 1
ATOM 692 C C . ASN A 1 85 ? -16.402 -8.908 4.276 1.00 89.00 85 ASN A C 1
ATOM 694 O O . ASN A 1 85 ? -16.873 -8.866 3.137 1.00 89.00 85 ASN A O 1
ATOM 698 N N . HIS A 1 86 ? -17.195 -8.977 5.352 1.00 90.56 86 HIS A N 1
ATOM 699 C CA . HIS A 1 86 ? -18.660 -9.073 5.269 1.00 90.56 86 HIS A CA 1
ATOM 700 C C . HIS A 1 86 ? -19.345 -7.853 4.619 1.00 90.56 86 HIS A C 1
ATOM 702 O O . HIS A 1 86 ? -20.500 -7.951 4.219 1.00 90.56 86 HIS A O 1
ATOM 708 N N . ASN A 1 87 ? -18.647 -6.718 4.510 1.00 89.56 87 ASN A N 1
ATOM 709 C CA . ASN A 1 87 ? -19.109 -5.507 3.827 1.00 89.56 87 ASN A CA 1
ATOM 710 C C . ASN A 1 87 ? -18.610 -5.429 2.373 1.00 89.56 87 ASN A C 1
ATOM 712 O O . ASN A 1 87 ? -18.750 -4.392 1.731 1.00 89.56 87 ASN A O 1
ATOM 716 N N . GLY A 1 88 ? -17.986 -6.489 1.850 1.00 88.69 88 GLY A N 1
ATOM 717 C CA . GLY A 1 88 ? -17.431 -6.505 0.498 1.00 88.69 88 GLY A CA 1
ATOM 718 C C . GLY A 1 88 ? -16.133 -5.706 0.339 1.00 88.69 88 GLY A C 1
ATOM 719 O O . GLY A 1 88 ? -15.669 -5.544 -0.789 1.00 88.69 88 GLY A O 1
ATOM 720 N N . LYS A 1 89 ? -15.525 -5.233 1.434 1.00 90.19 89 LYS A N 1
ATOM 721 C CA . LYS A 1 89 ? -14.298 -4.423 1.426 1.00 90.19 89 LYS A CA 1
ATOM 722 C C . LYS A 1 89 ? -13.053 -5.281 1.633 1.00 90.19 89 LYS A C 1
ATOM 724 O O . LYS A 1 89 ? -13.091 -6.254 2.384 1.00 90.19 89 LYS A O 1
ATOM 729 N N . VAL A 1 90 ? -11.954 -4.903 0.986 1.00 91.81 90 VAL A N 1
ATOM 730 C CA . VAL A 1 90 ? -10.621 -5.482 1.216 1.00 91.81 90 VAL A CA 1
ATOM 731 C C . VAL A 1 90 ? -9.854 -4.503 2.103 1.00 91.81 90 VAL A C 1
ATOM 733 O O .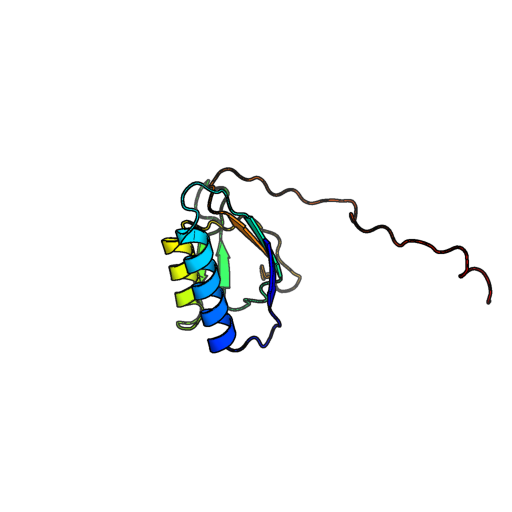 VAL A 1 90 ? -9.526 -3.409 1.654 1.00 91.81 90 VAL A O 1
ATOM 736 N N . LEU A 1 91 ? -9.632 -4.876 3.363 1.00 92.44 91 LEU A N 1
ATOM 737 C CA . LEU A 1 91 ? -8.935 -4.044 4.360 1.00 92.44 91 LEU A CA 1
ATOM 738 C C . LEU A 1 91 ? -7.554 -4.611 4.695 1.00 92.44 91 LEU A C 1
ATOM 740 O O . LEU A 1 91 ? -6.592 -3.863 4.864 1.00 92.44 91 LEU A O 1
ATOM 744 N N . ASP A 1 92 ? -7.452 -5.940 4.707 1.00 93.00 92 ASP A N 1
ATOM 745 C CA . ASP A 1 92 ? -6.179 -6.637 4.771 1.00 93.00 92 ASP A CA 1
ATOM 746 C C . ASP A 1 92 ? -5.487 -6.570 3.409 1.00 93.00 92 ASP A C 1
ATOM 748 O O . ASP A 1 92 ? -5.974 -7.135 2.424 1.00 93.00 92 ASP A O 1
ATOM 752 N N . LEU A 1 93 ? -4.341 -5.901 3.331 1.00 94.19 93 LEU A N 1
ATOM 753 C CA . LEU A 1 93 ? -3.575 -5.796 2.093 1.00 94.19 93 LEU A CA 1
ATOM 754 C C . LEU A 1 93 ? -2.335 -6.682 2.155 1.00 94.19 93 LEU A C 1
ATOM 756 O O . LEU A 1 93 ? -1.693 -6.835 3.195 1.00 94.19 93 LEU A O 1
ATOM 760 N N . VAL A 1 94 ? -1.992 -7.249 1.001 1.00 95.75 94 VAL A N 1
ATOM 761 C CA . VAL A 1 94 ? -0.700 -7.886 0.748 1.00 95.75 94 VAL A CA 1
ATOM 762 C C . VAL A 1 94 ? -0.073 -7.116 -0.398 1.00 95.75 94 VAL A C 1
ATOM 764 O O . VAL A 1 94 ? -0.483 -7.301 -1.540 1.00 95.75 94 VAL A O 1
ATOM 767 N N . LEU A 1 95 ? 0.866 -6.228 -0.083 1.00 96.00 95 LEU A N 1
ATOM 768 C CA . LEU A 1 95 ? 1.572 -5.403 -1.056 1.00 96.00 95 LEU A CA 1
ATOM 769 C C . LEU A 1 95 ? 2.973 -5.962 -1.297 1.00 96.00 95 LEU A C 1
ATOM 771 O O . LEU A 1 95 ? 3.674 -6.298 -0.341 1.00 96.00 95 LEU A O 1
ATOM 775 N N . SER A 1 96 ? 3.426 -6.016 -2.545 1.00 97.00 96 SER A N 1
ATOM 776 C CA . SER A 1 96 ? 4.817 -6.355 -2.861 1.00 97.00 96 SER A CA 1
ATOM 777 C C . SER A 1 96 ? 5.342 -5.574 -4.051 1.00 97.00 96 SER A C 1
ATOM 779 O O . SER A 1 96 ? 4.588 -5.304 -4.978 1.00 97.00 96 SER A O 1
ATOM 781 N N . ASN A 1 97 ? 6.643 -5.268 -4.046 1.00 96.25 97 ASN A N 1
ATOM 782 C CA . ASN A 1 97 ? 7.331 -4.693 -5.204 1.00 96.25 97 ASN A CA 1
ATOM 783 C C . ASN A 1 97 ? 7.709 -5.738 -6.276 1.00 96.25 97 ASN A C 1
ATOM 785 O O . ASN A 1 97 ? 8.448 -5.437 -7.212 1.00 96.25 97 ASN A O 1
ATOM 789 N N . VAL A 1 98 ? 7.226 -6.978 -6.141 1.00 93.88 98 VAL A N 1
ATOM 790 C CA . VAL A 1 98 ? 7.466 -8.081 -7.074 1.00 93.88 98 VAL A CA 1
ATOM 791 C C . VAL A 1 98 ? 6.133 -8.622 -7.585 1.00 93.88 98 VAL A C 1
ATOM 793 O O . VAL A 1 98 ? 5.328 -9.133 -6.808 1.00 93.88 98 VAL A O 1
ATOM 796 N N . ASN A 1 99 ? 5.925 -8.591 -8.906 1.00 88.81 99 ASN A N 1
ATOM 797 C CA . ASN A 1 99 ? 4.688 -9.065 -9.541 1.00 88.81 99 ASN A CA 1
ATOM 798 C C . ASN A 1 99 ? 4.642 -10.584 -9.804 1.00 88.81 99 ASN A C 1
ATOM 800 O O . ASN A 1 99 ? 4.247 -11.038 -10.874 1.00 88.81 99 ASN A O 1
ATOM 804 N N . SER A 1 100 ? 5.128 -11.391 -8.864 1.00 87.00 100 SER A N 1
ATOM 805 C CA . SER A 1 100 ? 5.155 -12.856 -9.012 1.00 87.00 100 SER A CA 1
ATOM 806 C C . SER A 1 100 ? 4.896 -13.606 -7.708 1.00 87.00 100 SER A C 1
ATOM 808 O O . SER A 1 100 ? 5.250 -14.780 -7.571 1.00 87.00 100 SER A O 1
ATOM 810 N N . ILE A 1 101 ? 4.263 -12.943 -6.737 1.00 89.94 101 ILE A N 1
ATOM 811 C CA . ILE A 1 101 ? 3.881 -13.591 -5.486 1.00 89.94 101 ILE A CA 1
ATOM 812 C C . ILE A 1 101 ? 2.536 -14.309 -5.627 1.00 89.94 101 ILE A C 1
ATOM 814 O O . ILE A 1 101 ? 1.690 -13.946 -6.439 1.00 89.94 101 ILE A O 1
ATOM 818 N N . SER A 1 102 ? 2.329 -15.335 -4.802 1.00 88.12 102 SER A N 1
ATOM 819 C CA . SER A 1 102 ? 1.044 -16.028 -4.702 1.00 88.12 102 SER A CA 1
ATOM 820 C C . SER A 1 102 ? 0.545 -15.999 -3.263 1.00 88.12 102 SER A C 1
ATOM 822 O O . SER A 1 102 ? 1.298 -16.275 -2.327 1.00 88.12 102 SER A O 1
ATOM 824 N N . VAL A 1 103 ? -0.727 -15.644 -3.092 1.00 88.50 103 VAL A N 1
ATOM 825 C CA . VAL A 1 103 ? -1.398 -15.587 -1.792 1.00 88.50 103 VAL A CA 1
ATOM 826 C C . VAL A 1 103 ? -2.367 -16.757 -1.706 1.00 88.50 103 VAL A C 1
ATOM 828 O O . VAL A 1 103 ? -3.250 -16.909 -2.546 1.00 88.50 103 VAL A O 1
ATOM 831 N N . HIS A 1 104 ? -2.199 -17.586 -0.678 1.00 86.06 104 HIS A N 1
ATOM 832 C CA . HIS A 1 104 ? -3.031 -18.763 -0.442 1.00 86.06 104 HIS A CA 1
ATOM 833 C C . HIS A 1 104 ? -3.762 -18.615 0.882 1.00 86.06 104 HIS A C 1
ATOM 835 O O . HIS A 1 104 ? -3.172 -18.221 1.891 1.00 86.06 104 HIS A O 1
ATOM 841 N N . ARG A 1 105 ? -5.047 -18.967 0.895 1.00 82.06 105 ARG A N 1
ATOM 842 C CA . ARG A 1 105 ? -5.809 -19.068 2.138 1.00 82.06 105 ARG A CA 1
ATOM 843 C C . ARG A 1 105 ? -5.232 -20.201 2.987 1.00 82.06 105 ARG A C 1
ATOM 845 O O . ARG A 1 105 ? -5.034 -21.306 2.493 1.00 82.06 105 ARG A O 1
ATOM 852 N N . SER A 1 106 ? -5.015 -19.934 4.272 1.00 80.38 106 SER A N 1
ATOM 853 C CA . SER A 1 106 ? -4.711 -20.981 5.247 1.00 80.38 106 SER A CA 1
ATOM 854 C C . SER A 1 106 ? -5.998 -21.454 5.916 1.00 80.38 106 SER A C 1
ATOM 856 O O . SER A 1 106 ? -6.714 -20.652 6.517 1.00 80.38 106 SER A O 1
ATOM 858 N N . ASP A 1 107 ? -6.272 -22.757 5.858 1.00 79.12 107 ASP A N 1
ATOM 859 C CA . ASP A 1 107 ? -7.397 -23.380 6.573 1.00 79.12 107 ASP A CA 1
ATOM 860 C C . ASP A 1 107 ? -7.087 -23.639 8.055 1.00 79.12 107 ASP A C 1
ATOM 862 O O . ASP A 1 107 ? -7.972 -23.980 8.840 1.00 79.12 107 ASP A O 1
ATOM 866 N N . LEU A 1 108 ? -5.825 -23.461 8.456 1.00 77.19 108 LEU A N 1
ATOM 867 C CA . LEU A 1 108 ? -5.373 -23.638 9.828 1.00 77.19 108 LEU A CA 1
ATOM 868 C C . LEU A 1 108 ? -4.855 -22.308 10.387 1.00 77.19 108 LEU A C 1
ATOM 870 O O . LEU A 1 108 ? -3.969 -21.696 9.777 1.00 77.19 108 LEU A O 1
ATOM 874 N N . PRO A 1 109 ? -5.345 -21.856 11.557 1.00 70.56 109 PRO A N 1
ATOM 875 C CA . PRO A 1 109 ? -4.738 -20.725 12.234 1.00 70.56 109 PRO A CA 1
ATOM 876 C C . PRO A 1 109 ? -3.314 -21.104 12.656 1.00 70.56 109 PRO A C 1
ATOM 878 O O . PRO A 1 109 ? -3.092 -22.113 13.330 1.00 70.56 109 PRO A O 1
ATOM 881 N N . TYR A 1 110 ? -2.340 -20.280 12.264 1.00 65.19 110 TYR A N 1
ATOM 882 C CA . TYR A 1 110 ? -0.937 -20.473 12.648 1.00 65.19 110 TYR A CA 1
ATOM 883 C C . TYR A 1 110 ? -0.721 -20.288 14.157 1.00 65.19 110 TYR A C 1
ATOM 885 O O . TYR A 1 110 ? 0.193 -20.875 14.736 1.00 65.19 110 TYR A O 1
ATOM 893 N N . VAL A 1 111 ? -1.592 -19.516 14.815 1.00 70.31 111 VAL A N 1
ATOM 894 C CA . VAL A 1 111 ? -1.586 -19.344 16.268 1.00 70.31 111 VAL A CA 1
ATOM 895 C C . VAL A 1 111 ? -2.463 -20.423 16.895 1.00 70.31 111 VAL A C 1
ATOM 897 O O . VAL A 1 111 ? -3.690 -20.381 16.825 1.00 70.31 111 VAL A O 1
ATOM 900 N N . ARG A 1 112 ? -1.825 -21.404 17.534 1.00 65.81 112 ARG A N 1
ATOM 901 C CA . AR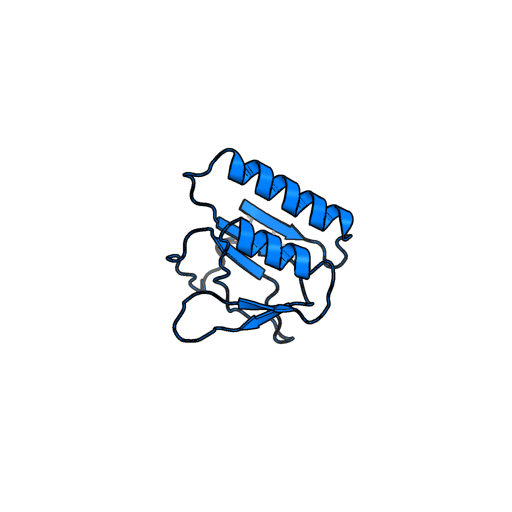G A 1 112 ? -2.507 -22.351 18.421 1.00 65.81 112 ARG A CA 1
ATOM 902 C C . ARG A 1 112 ? -2.555 -21.731 19.812 1.00 65.81 112 ARG A C 1
ATOM 904 O O . ARG A 1 112 ? -1.521 -21.294 20.315 1.00 65.81 112 ARG A O 1
ATOM 911 N N . LYS A 1 113 ? -3.733 -21.700 20.445 1.00 65.06 113 LYS A N 1
ATOM 912 C CA . LYS A 1 113 ? -3.850 -21.335 21.865 1.00 65.06 113 LYS A CA 1
ATOM 913 C C . LYS A 1 113 ? -2.891 -22.232 22.651 1.00 65.06 113 LYS A C 1
ATOM 915 O O . LYS A 1 113 ? -3.033 -23.454 22.611 1.00 65.06 113 LYS A O 1
ATOM 920 N N . ILE A 1 114 ? -1.918 -21.647 23.347 1.00 64.94 114 ILE A N 1
ATOM 921 C CA . ILE A 1 114 ? -1.148 -22.389 24.344 1.00 64.94 114 ILE A CA 1
ATOM 922 C C . ILE A 1 114 ? -2.130 -22.647 25.482 1.00 64.94 114 ILE A C 1
ATOM 924 O O . ILE A 1 114 ? -2.454 -21.746 26.251 1.00 64.94 114 ILE A O 1
ATOM 928 N N . VAL A 1 115 ? -2.680 -23.858 25.540 1.00 64.81 115 VAL A N 1
ATOM 929 C CA . VAL A 1 115 ? -3.436 -24.299 26.709 1.00 64.81 115 VAL A CA 1
ATOM 930 C C . VAL A 1 115 ? -2.404 -24.555 27.799 1.00 64.81 115 VAL A C 1
ATOM 932 O O . VAL A 1 115 ? -1.809 -25.626 27.872 1.00 64.81 115 VAL A O 1
ATOM 935 N N . THR A 1 116 ? -2.129 -23.542 28.616 1.00 62.06 116 THR A N 1
ATOM 936 C CA . THR A 1 116 ? -1.436 -23.746 29.886 1.00 62.06 116 THR A CA 1
ATOM 937 C C . THR A 1 116 ? -2.321 -24.634 30.755 1.00 62.06 116 THR A C 1
ATOM 939 O O . THR A 1 116 ? -3.503 -24.346 30.935 1.00 62.06 116 THR A O 1
ATOM 942 N N . THR A 1 117 ? -1.765 -25.738 31.251 1.00 55.31 117 THR A N 1
ATOM 943 C CA . THR A 1 117 ? -2.399 -26.738 32.126 1.00 55.31 117 THR A CA 1
ATOM 944 C C . THR A 1 117 ? -2.799 -26.146 33.486 1.00 55.31 117 THR A C 1
ATOM 946 O O . THR A 1 117 ? -2.203 -26.467 34.510 1.00 55.31 117 THR A O 1
ATOM 949 N N . GLY A 1 118 ? -3.791 -25.255 33.484 1.00 56.09 118 GLY A N 1
ATOM 950 C CA . GLY A 1 118 ? -4.375 -24.612 34.664 1.00 56.09 118 GLY A CA 1
ATOM 951 C C . GLY A 1 118 ? -5.884 -24.354 34.553 1.00 56.09 118 GLY A C 1
ATOM 952 O O . GLY A 1 118 ? -6.556 -24.326 35.575 1.00 56.09 118 GLY A O 1
ATOM 953 N N . ASP A 1 119 ? -6.447 -24.284 33.340 1.00 53.94 119 ASP A N 1
ATOM 954 C CA . ASP A 1 119 ? -7.880 -24.006 33.118 1.00 53.94 119 ASP A CA 1
ATOM 955 C C . ASP A 1 119 ? -8.744 -25.279 33.040 1.00 53.94 119 ASP A C 1
ATOM 957 O O . ASP A 1 119 ? -9.664 -25.396 32.232 1.00 53.94 119 A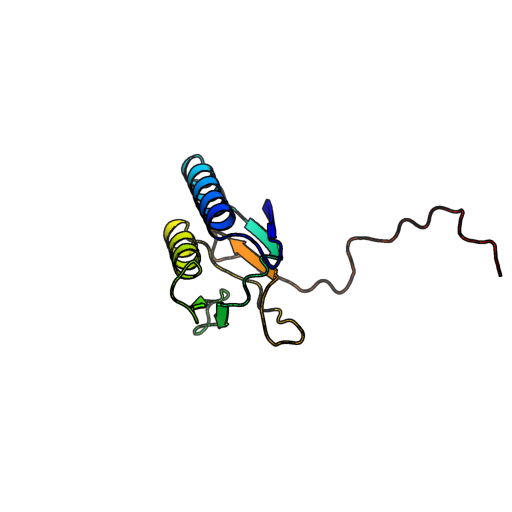SP A O 1
ATOM 961 N N . GLN A 1 120 ? -8.448 -26.267 33.880 1.00 49.88 120 GLN A N 1
ATOM 962 C CA . GLN A 1 120 ? -9.443 -27.264 34.259 1.00 49.88 120 GLN A CA 1
ATOM 963 C C . GLN A 1 120 ? -9.611 -27.174 35.763 1.00 49.88 120 GLN A C 1
ATOM 965 O O . GLN A 1 120 ? -8.895 -27.867 36.469 1.00 49.88 120 GLN A O 1
ATOM 970 N N . HIS A 1 121 ? -10.499 -26.296 36.233 1.00 47.97 121 HIS A N 1
ATOM 971 C CA . HIS A 1 121 ? -11.337 -26.466 37.427 1.00 47.97 121 HIS A CA 1
ATOM 972 C C . HIS A 1 121 ? -12.404 -25.352 37.439 1.00 47.97 121 HIS A C 1
ATOM 974 O O . HIS A 1 121 ? -12.065 -24.188 37.246 1.00 47.97 121 HIS A O 1
ATOM 980 N N . GLN A 1 122 ? -13.651 -25.734 37.753 1.00 41.53 122 GLN A N 1
ATOM 981 C CA . GLN A 1 122 ? -14.908 -24.953 37.805 1.00 41.53 122 GLN A CA 1
ATOM 982 C C . GLN A 1 122 ? -15.631 -24.861 36.441 1.00 41.53 122 GLN A C 1
ATOM 984 O O . GLN A 1 122 ? -15.128 -24.230 35.521 1.00 41.53 122 GLN A O 1
ATOM 989 N N . MET A 1 123 ? -16.794 -25.481 36.208 1.00 36.41 123 MET A N 1
ATOM 990 C CA . MET A 1 123 ? -17.842 -26.038 37.085 1.00 36.41 123 MET A CA 1
ATOM 991 C C . MET A 1 123 ? -18.292 -27.426 36.625 1.00 36.41 123 MET A C 1
ATOM 993 O O . MET A 1 123 ? -18.279 -27.665 35.397 1.00 36.41 123 MET A O 1
#

InterPro domains:
  IPR036691 Endonuclease/exonuclease/phosphatase superfamily [G3DSA:3.60.10.10] (1-112)
  IPR036691 Endonuclease/exonuclease/phosphatase superfamily [SSF56219] (2-100)

Foldseek 3Di:
DEDDDDLPHDQVNVLVVLVVVLVVCVVPVPDKDKYWYFQNPQQWDWDDDDPAQFTDTDGNDDPPVVVVNVSCVVLCWTWRDCDADPVRGDRITIIINDRDDHDDDDPDDPDDPPPDPPPPDDD

Radius of gyration: 17.56 Å; chains: 1; bounding box: 37×40×55 Å

pLDDT: mean 85.78, std 12.97, range [36.41, 97.88]

Sequence (123 aa):
MCVLFPPDIKSNDFLTYLDQVTSFMDLRPADMFVFVGDFNLNEFDWYQDGSDSDLKPSVLSEDPYTDFTDFCAYNSMFQFNGVRNHNGKVLDLVLSNVNSISVHRSDLPYVRKIVTTGDQHQM

Organism: NCBI:txid559131

Secondary structure (DSSP, 8-state):
-EEE--TT--HHHHHHHHHHHHHHHHT-TT---EEEEE---TTEEEEE-TT-SSEEEEESSSSSHHHHHHHHHHTT-EE------TTS---EEEEES-TT------SS-S------TT-----